Protein AF-A0A9P6VZK6-F1 (afdb_monomer_lite)

InterPro domains:
  IPR005677 Fumarate hydratase, class II [PTHR11444] (1-93)
  IPR008948 L-Aspartase-like [SSF48557] (1-92)
  IPR018951 Fumarase C, C-terminal [PF10415] (37-90)

Secondary structure (DSSP, 8-state):
-HHHHHHHHHHHHHHTGGG----HHHHHHHHHH-GGGGGGGHHHH-HHHHHHHHHHHHHHT--HHHHHHHTTSSSSHHHHHHH--GGGSSS---

pLDDT: mean 92.16, std 5.42, range [59.28, 98.31]

Radius of gyration: 19.87 Å; chains: 1; bounding box: 50×30×46 Å

Sequence (94 aa):
SIRLLADGARSFTRNCVVGITANEERIAKLLNESLMLVTCLNSRIGYDNAAAAAKKAHKEGTTLKEATLALGLLKDEQEFDSLVRPEKMIGPSD

Organism: Rhodotorula mucilaginosa (NCBI:txid5537)

Structure (mmCIF, N/CA/C/O backbone):
data_AF-A0A9P6VZK6-F1
#
_entry.id   AF-A0A9P6VZK6-F1
#
loop_
_atom_site.group_PDB
_atom_site.id
_atom_site.type_symbol
_atom_site.label_atom_id
_atom_site.label_alt_id
_atom_site.label_comp_id
_atom_site.label_asym_id
_atom_site.label_entity_id
_atom_site.label_seq_id
_atom_site.pdbx_PDB_ins_code
_atom_site.Cartn_x
_atom_site.Cartn_y
_atom_site.Cartn_z
_atom_site.occupancy
_atom_site.B_iso_or_equiv
_atom_site.auth_seq_id
_atom_site.auth_comp_id
_atom_site.auth_asym_id
_atom_site.auth_atom_id
_atom_site.pdbx_PDB_model_num
ATOM 1 N N . SER A 1 1 ? 31.704 7.129 -23.377 1.00 76.81 1 SER A N 1
ATOM 2 C CA . SER A 1 1 ? 30.608 7.182 -22.385 1.00 76.81 1 SER A CA 1
ATOM 3 C C . SER A 1 1 ? 29.214 7.321 -23.001 1.00 76.81 1 SER A C 1
ATOM 5 O O . SER A 1 1 ? 28.362 6.518 -22.654 1.00 76.81 1 SER A O 1
ATOM 7 N N . ILE A 1 2 ? 28.968 8.227 -23.964 1.00 94.38 2 ILE A N 1
ATOM 8 C CA . ILE A 1 2 ? 27.640 8.391 -24.615 1.00 94.38 2 ILE A CA 1
ATOM 9 C C . ILE A 1 2 ? 27.124 7.095 -25.266 1.00 94.38 2 ILE A C 1
ATOM 11 O O . ILE A 1 2 ? 25.970 6.725 -25.076 1.00 94.38 2 ILE A O 1
ATOM 15 N N . ARG A 1 3 ? 27.991 6.368 -25.986 1.00 94.81 3 ARG A N 1
ATOM 16 C CA . ARG A 1 3 ? 27.620 5.105 -26.648 1.00 94.81 3 ARG A CA 1
ATOM 17 C C . ARG A 1 3 ? 27.092 4.054 -25.662 1.00 94.81 3 ARG A C 1
ATOM 19 O O . ARG A 1 3 ? 26.046 3.477 -25.911 1.00 94.81 3 ARG A O 1
ATOM 26 N N . LEU A 1 4 ? 27.767 3.861 -24.527 1.00 96.25 4 LEU A N 1
ATOM 27 C CA . LEU A 1 4 ? 27.369 2.864 -23.525 1.00 96.25 4 LEU A CA 1
ATOM 28 C C . LEU A 1 4 ? 26.018 3.190 -22.884 1.00 96.25 4 LEU A C 1
ATOM 30 O O . LEU A 1 4 ? 25.205 2.293 -22.700 1.00 96.25 4 LEU A O 1
ATOM 34 N N . LEU A 1 5 ? 25.753 4.467 -22.592 1.00 96.94 5 LEU A N 1
ATOM 35 C CA . LEU A 1 5 ? 24.449 4.894 -22.079 1.00 96.94 5 LEU A CA 1
ATOM 36 C C . LEU A 1 5 ? 23.341 4.680 -23.117 1.00 96.94 5 LEU A C 1
ATOM 38 O O . LEU A 1 5 ? 22.280 4.160 -22.781 1.00 96.94 5 LEU A O 1
ATOM 42 N N . ALA A 1 6 ? 23.600 5.026 -24.381 1.00 97.50 6 ALA A N 1
ATOM 43 C CA . ALA A 1 6 ? 22.633 4.847 -25.459 1.00 97.50 6 ALA A CA 1
ATOM 44 C C . ALA A 1 6 ? 22.316 3.364 -25.714 1.00 97.50 6 ALA A C 1
ATOM 46 O O . ALA A 1 6 ? 21.151 2.987 -25.851 1.00 97.50 6 ALA A O 1
ATOM 47 N N . ASP A 1 7 ? 23.339 2.513 -25.758 1.00 97.19 7 ASP A N 1
ATOM 48 C CA . ASP A 1 7 ? 23.170 1.075 -25.970 1.00 97.19 7 ASP A CA 1
ATOM 49 C C . ASP A 1 7 ? 22.522 0.400 -24.758 1.00 97.19 7 ASP A C 1
ATOM 51 O O . ASP A 1 7 ? 21.610 -0.412 -24.924 1.00 97.19 7 ASP A O 1
ATOM 55 N N . GLY A 1 8 ? 22.923 0.793 -23.546 1.00 97.50 8 GLY A N 1
ATOM 56 C CA . GLY A 1 8 ? 22.344 0.311 -22.296 1.00 97.50 8 GLY A CA 1
ATOM 57 C C . GLY A 1 8 ? 20.855 0.630 -22.183 1.00 97.50 8 GLY A C 1
ATOM 58 O O . GLY A 1 8 ? 20.056 -0.280 -21.967 1.00 97.50 8 GLY A O 1
ATOM 59 N N . ALA A 1 9 ? 20.460 1.885 -22.419 1.00 97.81 9 ALA A N 1
ATOM 60 C CA . ALA A 1 9 ? 19.057 2.296 -22.384 1.00 97.81 9 ALA A CA 1
ATOM 61 C C . ALA A 1 9 ? 18.215 1.531 -23.419 1.00 97.81 9 ALA A C 1
ATOM 63 O O . ALA A 1 9 ? 17.189 0.950 -23.073 1.00 97.81 9 ALA A O 1
ATOM 64 N N . ARG A 1 10 ? 18.687 1.434 -24.673 1.00 98.00 10 ARG A N 1
ATOM 65 C CA . ARG A 1 10 ? 17.989 0.679 -25.731 1.00 98.00 10 ARG A CA 1
ATOM 66 C C . ARG A 1 10 ? 17.865 -0.809 -25.420 1.00 98.00 10 ARG A C 1
ATOM 68 O O . ARG A 1 10 ? 16.867 -1.432 -25.784 1.00 98.00 10 ARG A O 1
ATOM 75 N N . SER A 1 11 ? 18.889 -1.402 -24.814 1.00 97.94 11 SER A N 1
ATOM 76 C CA . SER A 1 11 ? 18.851 -2.804 -24.400 1.00 97.94 11 SER A CA 1
ATOM 77 C C . SER A 1 11 ? 17.841 -3.011 -23.273 1.00 97.94 11 SER A C 1
ATOM 79 O O . SER A 1 11 ? 16.990 -3.888 -23.382 1.00 97.94 11 SER A O 1
ATOM 81 N N . PHE A 1 12 ? 17.870 -2.163 -22.242 1.00 98.25 12 PHE A N 1
ATOM 82 C CA . PHE A 1 12 ? 16.954 -2.254 -21.107 1.00 98.25 12 PHE A CA 1
ATOM 83 C C . PHE A 1 12 ? 15.492 -2.067 -21.526 1.00 98.25 12 PHE A C 1
ATOM 85 O O . PHE A 1 12 ? 14.632 -2.839 -21.106 1.00 98.25 12 PHE A O 1
ATOM 92 N N . THR A 1 13 ? 15.205 -1.115 -22.421 1.00 98.31 13 THR A N 1
ATOM 93 C CA . THR A 1 13 ? 13.848 -0.936 -22.950 1.00 98.31 13 THR A CA 1
ATOM 94 C C . THR A 1 13 ? 13.345 -2.199 -23.647 1.00 98.31 13 THR A C 1
ATOM 96 O O . THR A 1 13 ? 12.262 -2.680 -23.327 1.00 98.31 13 THR A O 1
ATOM 99 N N . ARG A 1 14 ? 14.137 -2.763 -24.571 1.00 97.81 14 ARG A N 1
ATOM 100 C CA . ARG A 1 14 ? 13.719 -3.915 -25.387 1.00 97.81 14 ARG A CA 1
ATOM 101 C C . ARG A 1 14 ? 13.631 -5.217 -24.598 1.00 97.81 14 ARG A C 1
ATOM 103 O O . ARG A 1 14 ? 12.703 -5.983 -24.811 1.00 97.81 14 ARG A O 1
ATOM 110 N N . ASN A 1 15 ? 14.599 -5.464 -23.720 1.00 98.00 15 ASN A N 1
ATOM 111 C CA . ASN A 1 15 ? 14.764 -6.759 -23.059 1.00 98.00 15 ASN A CA 1
ATOM 112 C C . ASN A 1 15 ? 14.144 -6.814 -21.656 1.00 98.00 15 ASN A C 1
ATOM 114 O O . ASN A 1 15 ? 14.157 -7.872 -21.037 1.00 98.00 15 ASN A O 1
ATOM 118 N N . CYS A 1 16 ? 13.646 -5.690 -21.132 1.00 97.44 16 CYS A N 1
ATOM 119 C CA . CYS A 1 16 ? 13.016 -5.626 -19.816 1.00 97.44 16 CYS A CA 1
ATOM 120 C C . CYS A 1 16 ? 11.728 -4.796 -19.863 1.00 97.44 16 CYS A C 1
ATOM 122 O O . CYS A 1 16 ? 10.648 -5.361 -19.738 1.00 97.44 16 CYS A O 1
ATOM 124 N N . VAL A 1 17 ? 11.819 -3.483 -20.116 1.00 97.88 17 VAL A N 1
ATOM 125 C CA . VAL A 1 17 ? 10.698 -2.542 -19.892 1.00 97.88 17 VAL A CA 1
ATOM 126 C C . VAL A 1 17 ? 9.440 -2.890 -20.688 1.00 97.88 17 VAL A C 1
ATOM 128 O O . VAL A 1 17 ? 8.357 -2.913 -20.115 1.00 97.88 17 VAL A O 1
ATOM 131 N N . VAL A 1 18 ? 9.566 -3.181 -21.987 1.00 97.88 18 VAL A N 1
ATOM 132 C CA . VAL A 1 18 ? 8.411 -3.464 -22.867 1.00 97.88 18 VAL A CA 1
ATOM 133 C C . VAL A 1 18 ? 7.628 -4.711 -22.429 1.00 97.88 18 VAL A C 1
ATOM 135 O O . VAL A 1 18 ? 6.437 -4.806 -22.706 1.00 97.88 18 VAL A O 1
ATOM 138 N N . GLY A 1 19 ? 8.278 -5.654 -21.742 1.00 97.75 19 GLY A N 1
ATOM 139 C CA . GLY A 1 19 ? 7.662 -6.896 -21.272 1.00 97.75 19 GLY A CA 1
ATOM 140 C C . GLY A 1 19 ? 7.198 -6.870 -19.814 1.00 97.75 19 GLY A C 1
ATOM 141 O O . GLY A 1 19 ? 6.739 -7.899 -19.320 1.00 97.75 19 GLY A O 1
ATOM 142 N N . ILE A 1 20 ? 7.339 -5.745 -19.101 1.00 98.06 20 ILE A N 1
ATOM 143 C CA . ILE A 1 20 ? 6.918 -5.655 -17.699 1.00 98.06 20 ILE A CA 1
ATOM 144 C C . ILE A 1 20 ? 5.403 -5.856 -17.615 1.00 98.06 20 ILE A C 1
ATOM 146 O O . ILE A 1 20 ? 4.629 -5.145 -18.251 1.00 98.06 20 ILE A O 1
ATOM 150 N N . THR A 1 21 ? 4.989 -6.804 -16.777 1.00 97.88 21 THR A N 1
ATOM 151 C CA . THR A 1 21 ? 3.588 -7.049 -16.426 1.00 97.88 21 THR A CA 1
ATOM 152 C C . THR A 1 21 ? 3.424 -7.001 -14.913 1.00 97.88 21 THR A C 1
ATOM 154 O O . THR A 1 21 ? 4.342 -7.331 -14.156 1.00 97.88 21 THR A O 1
ATOM 157 N N . ALA A 1 22 ? 2.260 -6.538 -14.465 1.00 97.31 22 ALA A N 1
ATOM 158 C CA . ALA A 1 22 ? 1.939 -6.464 -13.051 1.00 97.31 22 ALA A CA 1
ATOM 159 C C . ALA A 1 22 ? 1.417 -7.816 -12.553 1.00 97.31 22 ALA A C 1
ATOM 161 O O . ALA A 1 22 ? 0.594 -8.458 -13.201 1.00 97.31 22 ALA A O 1
ATOM 162 N N . ASN A 1 23 ? 1.853 -8.226 -11.361 1.00 97.94 23 ASN A N 1
ATOM 163 C CA . ASN A 1 23 ? 1.167 -9.276 -10.617 1.00 97.94 23 ASN A CA 1
ATOM 164 C C . ASN A 1 23 ? 0.028 -8.629 -9.820 1.00 97.94 23 ASN A C 1
ATOM 166 O O . ASN A 1 23 ? 0.213 -8.227 -8.669 1.00 97.94 23 ASN A O 1
ATOM 170 N N . GLU A 1 24 ? -1.122 -8.473 -10.472 1.00 97.12 24 GLU A N 1
ATOM 171 C CA . GLU A 1 24 ? -2.273 -7.751 -9.924 1.00 97.12 24 GLU A CA 1
ATOM 172 C C . GLU A 1 24 ? -2.817 -8.399 -8.649 1.00 97.12 24 GLU A C 1
ATOM 174 O O . GLU A 1 24 ? -3.110 -7.692 -7.688 1.00 97.12 24 GLU A O 1
ATOM 179 N N . GLU A 1 25 ? -2.857 -9.732 -8.583 1.00 96.62 25 GLU A N 1
ATOM 180 C CA . GLU A 1 25 ? -3.305 -10.465 -7.392 1.00 96.62 25 GLU A CA 1
ATOM 181 C C . GLU A 1 25 ? -2.438 -10.142 -6.172 1.00 96.62 25 GLU A C 1
ATOM 183 O O . GLU A 1 25 ? -2.940 -9.823 -5.091 1.00 96.62 25 GLU A O 1
ATOM 188 N N . ARG A 1 26 ? -1.110 -10.170 -6.345 1.00 96.50 26 ARG A N 1
ATOM 189 C CA . ARG A 1 26 ? -0.170 -9.829 -5.275 1.00 96.50 26 ARG A CA 1
ATOM 190 C C . ARG A 1 26 ? -0.303 -8.365 -4.866 1.00 96.50 26 ARG A C 1
ATOM 192 O O . ARG A 1 26 ? -0.246 -8.073 -3.674 1.00 96.50 26 ARG A O 1
ATOM 199 N N . ILE A 1 27 ? -0.458 -7.457 -5.827 1.00 95.75 27 ILE A N 1
ATOM 200 C CA . ILE A 1 27 ? -0.630 -6.024 -5.552 1.00 95.75 27 ILE A CA 1
ATOM 201 C C . ILE A 1 27 ? -1.915 -5.791 -4.753 1.00 95.75 27 ILE A C 1
ATOM 203 O O . ILE A 1 27 ? -1.869 -5.123 -3.722 1.00 95.75 27 ILE A O 1
ATOM 207 N N . ALA A 1 28 ? -3.033 -6.387 -5.170 1.00 91.50 28 ALA A N 1
ATOM 208 C CA . ALA A 1 28 ? -4.315 -6.273 -4.484 1.00 91.50 28 ALA A CA 1
ATOM 209 C C . ALA A 1 28 ? -4.249 -6.830 -3.056 1.00 91.50 28 ALA A C 1
ATOM 211 O O . ALA A 1 28 ? -4.751 -6.203 -2.124 1.00 91.50 28 ALA A O 1
ATOM 212 N N . LYS A 1 29 ? -3.578 -7.970 -2.855 1.00 91.00 29 LYS A N 1
ATOM 213 C CA . LYS A 1 29 ? -3.363 -8.528 -1.516 1.00 91.00 29 LYS A CA 1
ATOM 214 C C . LYS A 1 29 ? -2.583 -7.562 -0.619 1.00 91.00 29 LYS A C 1
ATOM 216 O O . LYS A 1 29 ? -3.052 -7.220 0.461 1.00 91.00 29 LYS A O 1
ATOM 221 N N . LEU A 1 30 ? -1.430 -7.079 -1.089 1.00 92.38 30 LEU A N 1
ATOM 222 C CA . LEU A 1 30 ? -0.586 -6.154 -0.324 1.00 92.38 30 LEU A CA 1
ATOM 223 C C . LEU A 1 30 ? -1.300 -4.836 -0.013 1.00 92.38 30 LEU A C 1
ATOM 225 O O . LEU A 1 30 ? -1.093 -4.267 1.055 1.00 92.38 30 LEU A O 1
ATOM 229 N N . LEU A 1 31 ? -2.141 -4.355 -0.930 1.00 90.94 31 LEU A N 1
ATOM 230 C CA . LEU A 1 31 ? -2.936 -3.154 -0.717 1.00 90.94 31 LEU A CA 1
ATOM 231 C C . LEU A 1 31 ? -3.926 -3.337 0.440 1.00 90.94 31 LEU A C 1
ATOM 233 O O . LEU A 1 31 ? -3.977 -2.488 1.324 1.00 90.94 31 LEU A O 1
ATOM 237 N N . ASN A 1 32 ? -4.663 -4.450 0.463 1.00 85.88 32 ASN A N 1
ATOM 238 C CA . ASN A 1 32 ? -5.660 -4.732 1.501 1.00 85.88 32 ASN A CA 1
ATOM 239 C C . ASN A 1 32 ? -5.037 -5.063 2.870 1.00 85.88 32 ASN A C 1
ATOM 241 O O . ASN A 1 32 ? -5.651 -4.818 3.906 1.00 85.88 32 ASN A O 1
ATOM 245 N N . GLU A 1 33 ? -3.805 -5.576 2.890 1.00 87.19 33 GLU A N 1
ATOM 246 C CA . GLU A 1 33 ? -3.039 -5.832 4.120 1.00 87.19 33 GLU A CA 1
ATOM 247 C C . GLU A 1 33 ? -2.277 -4.587 4.622 1.00 87.19 33 GLU A C 1
ATOM 249 O O . GLU A 1 33 ? -1.726 -4.587 5.725 1.00 87.19 33 GLU A O 1
ATOM 254 N N . SER A 1 34 ? -2.230 -3.507 3.835 1.00 88.56 34 SER A N 1
ATOM 255 C CA . SER A 1 34 ? -1.436 -2.323 4.160 1.00 88.56 34 SER A CA 1
ATOM 256 C C . SER A 1 34 ? -2.024 -1.523 5.320 1.00 88.56 34 SER A C 1
ATOM 258 O O . SER A 1 34 ? -3.117 -0.960 5.246 1.00 88.56 34 SER A O 1
ATOM 260 N N . LEU A 1 35 ? -1.221 -1.353 6.370 1.00 89.94 35 LEU A N 1
ATOM 261 C CA . LEU A 1 35 ? -1.564 -0.506 7.514 1.00 89.94 35 LEU A CA 1
ATOM 262 C C . LEU A 1 35 ? -1.472 0.994 7.196 1.00 89.94 35 LEU A C 1
ATOM 264 O O . LEU A 1 35 ? -1.970 1.812 7.964 1.00 89.94 35 LEU A O 1
ATOM 268 N N . MET A 1 36 ? -0.871 1.375 6.064 1.00 90.06 36 MET A N 1
ATOM 269 C CA . MET A 1 36 ? -0.684 2.785 5.692 1.00 90.06 36 MET A CA 1
ATOM 270 C C . MET A 1 36 ? -1.986 3.474 5.264 1.00 90.06 36 MET A C 1
ATOM 272 O O . MET A 1 36 ? -2.084 4.704 5.328 1.00 90.06 36 MET A O 1
ATOM 276 N N . LEU A 1 37 ? -3.009 2.691 4.905 1.00 89.19 37 LEU A N 1
ATOM 277 C CA . LEU A 1 37 ? -4.350 3.187 4.581 1.00 89.19 37 LEU A CA 1
ATOM 278 C C . LEU A 1 37 ? -5.020 3.911 5.759 1.00 89.19 37 LEU A C 1
ATOM 280 O O . LEU A 1 37 ? -5.954 4.685 5.564 1.00 89.19 37 LEU A O 1
ATOM 284 N N . VAL A 1 38 ? -4.495 3.742 6.974 1.00 88.75 38 VAL A N 1
ATOM 285 C CA . VAL A 1 38 ? -4.970 4.391 8.201 1.00 88.75 38 VAL A CA 1
ATOM 286 C C . VAL A 1 38 ? -4.976 5.919 8.140 1.00 88.75 38 VAL A C 1
ATOM 288 O O . VAL A 1 38 ? -5.771 6.557 8.821 1.00 88.75 38 VAL A O 1
ATOM 291 N N . THR A 1 39 ? -4.148 6.521 7.285 1.00 88.19 39 THR A N 1
ATOM 292 C CA . THR A 1 39 ? -4.007 7.982 7.187 1.00 88.19 39 THR A CA 1
ATOM 293 C C . THR A 1 39 ? -5.316 8.669 6.793 1.00 88.19 39 THR A C 1
ATOM 295 O O . THR A 1 39 ? -5.624 9.744 7.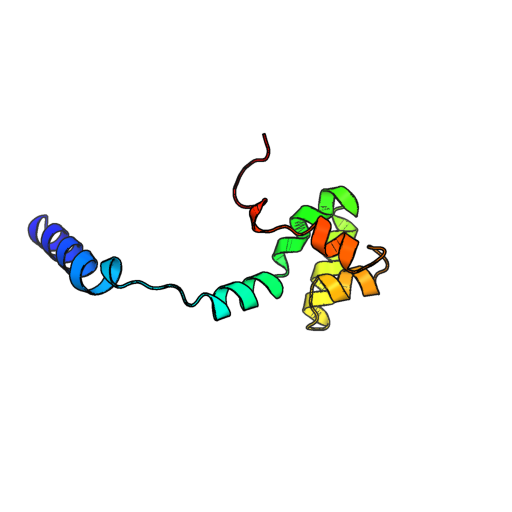306 1.00 88.19 39 THR A O 1
ATOM 298 N N . CYS A 1 40 ? -6.129 8.044 5.933 1.00 88.00 40 CYS A N 1
ATOM 299 C CA . CYS A 1 40 ? -7.423 8.610 5.538 1.00 88.00 40 CYS A CA 1
ATOM 300 C C . CYS A 1 40 ? -8.425 8.653 6.703 1.00 88.00 40 CYS A C 1
ATOM 302 O O . CYS A 1 40 ? -9.281 9.541 6.766 1.00 88.00 40 CYS A O 1
ATOM 304 N N . LEU A 1 41 ? -8.267 7.744 7.671 1.00 89.31 41 LEU A N 1
ATOM 305 C CA . LEU A 1 41 ? -9.132 7.642 8.837 1.00 89.31 41 LEU A CA 1
ATOM 306 C C . LEU A 1 41 ? -8.890 8.787 9.828 1.00 89.31 41 LEU A C 1
ATOM 308 O O . LEU A 1 41 ? -9.785 9.094 10.611 1.00 89.31 41 LEU A O 1
ATOM 312 N N . ASN A 1 42 ? -7.756 9.497 9.752 1.00 90.25 42 ASN A N 1
ATOM 313 C CA . ASN A 1 42 ? -7.460 10.647 10.618 1.00 90.25 42 ASN A CA 1
ATOM 314 C C . ASN A 1 42 ? -8.588 11.690 10.621 1.00 90.25 42 ASN A C 1
ATOM 316 O O . ASN A 1 42 ? -8.920 12.230 11.672 1.00 90.25 42 ASN A O 1
ATOM 320 N N . SER A 1 43 ? -9.203 11.942 9.461 1.00 85.69 43 SER A N 1
ATOM 321 C CA . SER A 1 43 ? -10.304 12.905 9.309 1.00 85.69 43 SER A CA 1
ATOM 322 C C . SER A 1 43 ? -11.600 12.491 10.020 1.00 85.69 43 SER A C 1
ATOM 324 O O . SER A 1 43 ? -12.453 13.334 10.288 1.00 85.69 43 SER A O 1
ATOM 326 N N . ARG A 1 44 ? -11.758 11.199 10.327 1.00 89.12 44 ARG A N 1
ATOM 327 C CA . ARG A 1 44 ? -12.985 10.615 10.883 1.00 89.12 44 ARG A CA 1
ATOM 328 C C . ARG A 1 44 ? -12.847 10.207 12.338 1.00 89.12 44 ARG A C 1
ATOM 330 O O . ARG A 1 44 ? -13.756 10.467 13.117 1.00 89.12 44 ARG A O 1
ATOM 337 N N . ILE A 1 45 ? -11.731 9.576 12.691 1.00 90.12 45 ILE A N 1
ATOM 338 C CA . ILE A 1 45 ? -11.495 9.029 14.034 1.00 90.12 45 ILE A CA 1
ATOM 339 C C . ILE A 1 45 ? -10.396 9.781 14.794 1.00 90.12 45 ILE A C 1
ATOM 341 O O . ILE A 1 45 ? -10.213 9.532 15.981 1.00 90.12 45 ILE A O 1
ATOM 345 N N . GLY A 1 46 ? -9.700 10.729 14.158 1.00 92.12 46 GLY A N 1
ATOM 346 C CA . GLY A 1 46 ? -8.581 11.463 14.753 1.00 92.12 46 GLY A CA 1
ATOM 347 C C . GLY A 1 46 ? -7.255 10.700 14.685 1.00 92.12 46 GLY A C 1
ATOM 348 O O . GLY A 1 46 ? -7.222 9.471 14.600 1.00 92.12 46 GLY A O 1
ATOM 349 N N . TYR A 1 47 ? -6.147 11.445 14.725 1.00 93.06 47 TYR A N 1
ATOM 350 C CA . TYR A 1 47 ? -4.794 10.899 14.557 1.00 93.06 47 TYR A CA 1
ATOM 351 C C . TYR A 1 47 ? -4.436 9.836 15.605 1.00 93.06 47 TYR A C 1
ATOM 353 O O . TYR A 1 47 ? -3.936 8.773 15.248 1.00 93.06 47 TYR A O 1
ATOM 361 N N . ASP A 1 48 ? -4.723 10.083 16.885 1.00 93.69 48 ASP A N 1
ATOM 362 C CA . ASP A 1 48 ? -4.335 9.163 17.963 1.00 93.69 48 ASP A CA 1
ATOM 363 C C . ASP A 1 48 ? -5.054 7.813 17.861 1.00 93.69 48 ASP A C 1
ATOM 365 O 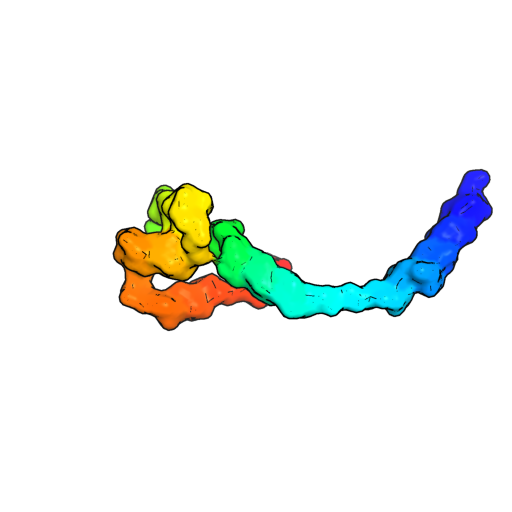O . ASP A 1 48 ? -4.432 6.761 18.015 1.00 93.69 48 ASP A O 1
ATOM 369 N N . ASN A 1 49 ? -6.347 7.828 17.527 1.00 94.19 49 ASN A N 1
ATOM 370 C CA . ASN A 1 49 ? -7.133 6.609 17.332 1.00 94.19 49 ASN A CA 1
ATOM 371 C C . ASN A 1 49 ? -6.699 5.852 16.075 1.00 94.19 49 ASN A C 1
ATOM 373 O O . ASN A 1 49 ? -6.593 4.627 16.095 1.00 94.19 49 ASN A O 1
ATOM 377 N N . ALA A 1 50 ? -6.403 6.574 14.995 1.00 93.44 50 ALA A N 1
ATOM 378 C CA . ALA A 1 50 ? -5.863 5.997 13.773 1.00 93.44 50 ALA A CA 1
ATOM 379 C C . ALA A 1 50 ? -4.502 5.323 14.047 1.00 93.44 50 ALA A C 1
ATOM 381 O O . ALA A 1 50 ? -4.296 4.150 13.728 1.00 93.44 50 ALA A O 1
ATOM 382 N N . ALA A 1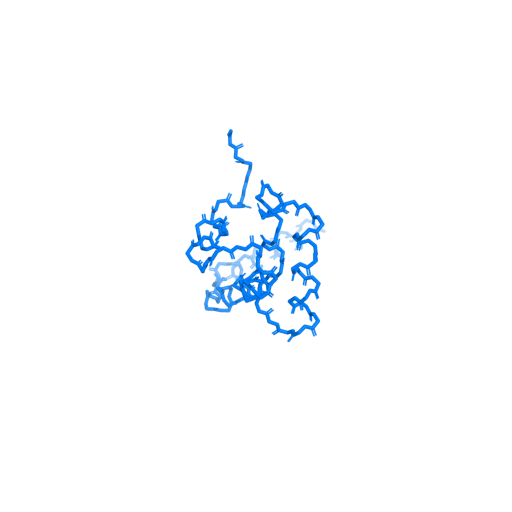 51 ? -3.601 6.005 14.757 1.00 93.81 51 ALA A N 1
ATOM 383 C CA . ALA A 1 51 ? -2.322 5.443 15.179 1.00 93.81 51 ALA A CA 1
ATOM 384 C C . ALA A 1 51 ? -2.492 4.224 16.105 1.00 93.81 51 ALA A C 1
ATOM 386 O O . ALA A 1 51 ? -1.752 3.246 15.976 1.00 93.81 51 ALA A O 1
ATOM 387 N N . ALA A 1 52 ? -3.464 4.250 17.023 1.00 93.94 52 ALA A N 1
ATOM 388 C CA . ALA A 1 52 ? -3.780 3.120 17.892 1.00 93.94 52 ALA A CA 1
ATOM 389 C C . ALA A 1 52 ? -4.279 1.903 17.095 1.00 93.94 52 ALA A C 1
ATOM 391 O O . ALA A 1 52 ? -3.817 0.788 17.343 1.00 93.94 52 ALA A O 1
ATOM 392 N N . ALA A 1 53 ? -5.146 2.112 16.100 1.00 93.94 53 ALA A N 1
ATOM 393 C CA . ALA A 1 53 ? -5.635 1.054 15.220 1.00 93.94 53 ALA A CA 1
ATOM 394 C C . ALA A 1 53 ? -4.503 0.404 14.413 1.00 93.94 53 ALA A C 1
ATOM 396 O O . ALA A 1 53 ? -4.392 -0.821 14.396 1.00 93.94 53 ALA A O 1
ATOM 397 N N . ALA A 1 54 ? -3.609 1.203 13.822 1.00 93.44 54 ALA A N 1
ATOM 398 C CA . ALA A 1 54 ? -2.451 0.681 13.094 1.00 93.44 54 ALA A CA 1
ATOM 399 C C . ALA A 1 54 ? -1.497 -0.111 14.003 1.00 93.44 54 ALA A C 1
ATOM 401 O O . ALA A 1 54 ? -1.044 -1.196 13.638 1.00 93.44 54 ALA A O 1
ATOM 402 N N . LYS A 1 55 ? -1.217 0.393 15.214 1.00 94.19 55 LYS A N 1
ATOM 403 C CA . LYS A 1 55 ? -0.379 -0.314 16.198 1.00 94.19 55 LYS A CA 1
ATOM 404 C C . LYS A 1 55 ? -1.004 -1.634 16.640 1.00 94.19 55 LYS A C 1
ATOM 406 O O . LYS A 1 55 ? -0.283 -2.620 16.779 1.00 94.19 55 LYS A O 1
ATOM 411 N N . LYS A 1 56 ? -2.322 -1.658 16.855 1.00 94.25 56 LYS A N 1
ATOM 412 C CA . LYS A 1 56 ? -3.054 -2.876 17.210 1.00 94.25 56 LYS A CA 1
ATOM 413 C C . LYS A 1 56 ? -2.980 -3.905 16.086 1.00 94.25 56 LYS A C 1
ATOM 415 O O . LYS A 1 56 ? -2.528 -5.016 16.336 1.00 94.25 56 LYS A O 1
ATOM 420 N N . ALA A 1 57 ? -3.308 -3.499 14.859 1.00 94.38 57 ALA A N 1
ATOM 421 C CA . ALA A 1 57 ? -3.232 -4.352 13.676 1.00 94.38 57 ALA A CA 1
ATOM 422 C C . ALA A 1 57 ? -1.833 -4.961 13.496 1.00 94.38 57 ALA A C 1
ATOM 424 O O . ALA A 1 57 ? -1.690 -6.166 13.314 1.00 94.38 57 ALA A O 1
ATOM 425 N N . HIS A 1 58 ? -0.783 -4.147 13.651 1.00 93.31 58 HIS A N 1
ATOM 426 C CA . HIS A 1 58 ? 0.595 -4.625 13.564 1.00 93.31 58 HIS A CA 1
ATOM 427 C C . HIS A 1 58 ? 0.956 -5.629 14.667 1.00 93.31 58 HIS A C 1
ATOM 429 O O . HIS A 1 58 ? 1.611 -6.632 14.399 1.00 93.31 58 HIS A O 1
ATOM 435 N N . LYS A 1 59 ? 0.537 -5.363 15.910 1.00 94.75 59 LYS A N 1
ATOM 436 C CA . LYS A 1 59 ? 0.835 -6.218 17.066 1.00 94.75 59 LYS A CA 1
ATOM 437 C C . LYS A 1 59 ? 0.098 -7.558 17.006 1.00 94.75 59 LYS A C 1
ATOM 439 O O . LYS A 1 59 ? 0.656 -8.570 17.416 1.00 94.75 59 LYS A O 1
ATOM 444 N N . GLU A 1 60 ? -1.150 -7.547 16.552 1.00 93.44 60 GLU A N 1
ATOM 445 C CA . GLU A 1 60 ? -2.033 -8.719 16.532 1.00 93.44 60 GLU A CA 1
ATOM 446 C C . GLU A 1 60 ? -1.971 -9.478 15.197 1.00 93.44 60 GLU A C 1
ATOM 448 O O . GLU A 1 60 ? -2.489 -10.586 15.100 1.00 93.44 60 GLU A O 1
ATOM 453 N N . GLY A 1 61 ? -1.304 -8.919 14.180 1.00 91.31 61 GLY A N 1
ATOM 454 C CA . GLY A 1 61 ? -1.225 -9.513 12.845 1.00 91.31 61 GLY A CA 1
ATOM 455 C C . GLY A 1 61 ? -2.561 -9.496 12.100 1.00 91.31 61 GLY A C 1
ATOM 456 O O . GLY A 1 61 ? -2.786 -10.342 11.239 1.00 91.31 61 GLY A O 1
ATOM 457 N N . THR A 1 62 ? -3.449 -8.563 12.447 1.00 92.62 62 THR A N 1
ATOM 458 C CA . THR A 1 62 ? -4.784 -8.419 11.856 1.00 92.62 62 THR A CA 1
ATOM 459 C C . THR A 1 62 ? -4.800 -7.318 10.800 1.00 92.62 62 THR A C 1
ATOM 461 O O . THR A 1 62 ? -3.898 -6.481 10.713 1.00 92.62 62 THR A O 1
ATOM 464 N N . THR A 1 63 ? -5.866 -7.268 10.013 1.00 92.44 63 THR A N 1
ATOM 465 C CA . THR A 1 63 ? -6.115 -6.169 9.081 1.00 92.44 63 THR A CA 1
ATOM 466 C C . THR A 1 63 ? -6.474 -4.879 9.820 1.00 92.44 63 THR A C 1
ATOM 468 O O . THR A 1 63 ? -6.899 -4.873 10.983 1.00 92.44 63 THR A O 1
ATOM 471 N N . LEU A 1 64 ? -6.346 -3.751 9.120 1.00 92.38 64 LEU A N 1
ATOM 472 C CA . LEU A 1 64 ? -6.762 -2.456 9.650 1.00 92.38 64 LEU A CA 1
ATOM 473 C C . LEU A 1 64 ? -8.284 -2.393 9.884 1.00 92.38 64 LEU A C 1
ATOM 475 O O . LEU A 1 64 ? -8.738 -1.784 10.855 1.00 92.38 64 LEU A O 1
ATOM 479 N N . LYS A 1 65 ? -9.065 -3.058 9.027 1.00 92.06 65 LYS A N 1
ATOM 480 C CA . LYS A 1 65 ? -10.519 -3.191 9.164 1.00 92.06 65 LYS A CA 1
ATOM 481 C C . LYS A 1 65 ? -10.880 -3.902 10.470 1.00 92.06 65 LYS A C 1
ATOM 483 O O . LYS A 1 65 ? -11.626 -3.361 11.280 1.00 92.06 65 LYS A O 1
ATOM 488 N N . GLU A 1 66 ? -10.271 -5.055 10.734 1.00 92.69 66 GLU A N 1
ATOM 489 C CA . GLU A 1 66 ? -10.499 -5.802 11.977 1.00 92.69 66 GLU A CA 1
ATOM 490 C C . GLU A 1 66 ? -10.080 -4.991 13.209 1.00 92.69 66 GLU A C 1
ATOM 492 O O . GLU A 1 66 ? -10.824 -4.915 14.185 1.00 92.69 66 GLU A O 1
ATOM 497 N N . ALA A 1 67 ? -8.922 -4.324 13.163 1.00 93.88 67 ALA A N 1
ATOM 498 C CA . ALA A 1 67 ? -8.426 -3.545 14.294 1.00 93.88 67 ALA A CA 1
ATOM 499 C C . ALA A 1 67 ? -9.305 -2.324 14.615 1.00 93.88 67 ALA A C 1
ATOM 501 O O . ALA A 1 67 ? -9.524 -2.024 15.790 1.00 93.88 67 ALA A O 1
ATOM 502 N N . THR A 1 68 ? -9.818 -1.625 13.598 1.00 93.44 68 THR A N 1
ATOM 503 C CA . THR A 1 68 ? -10.699 -0.456 13.781 1.00 93.44 68 THR A CA 1
ATOM 504 C C . THR A 1 68 ? -12.061 -0.850 14.351 1.00 93.44 68 THR A C 1
ATOM 506 O O . THR A 1 68 ? -12.547 -0.183 15.267 1.00 93.44 68 THR A O 1
ATOM 509 N N . LEU A 1 69 ? -12.628 -1.973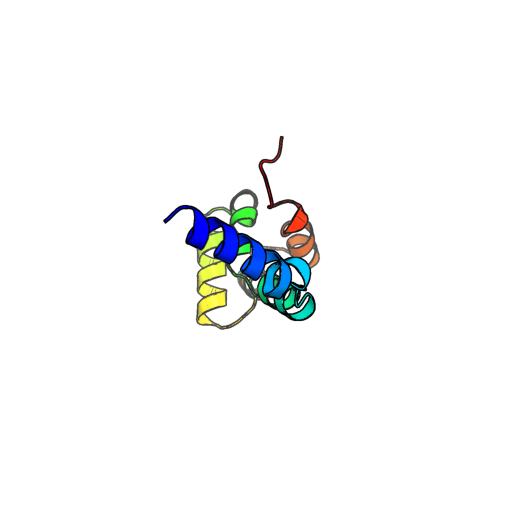 13.903 1.00 93.31 69 LEU A N 1
ATOM 510 C CA . LEU A 1 69 ? -13.862 -2.537 14.459 1.00 93.31 69 LEU A CA 1
ATOM 511 C C . LEU A 1 69 ? -13.666 -3.067 15.879 1.00 93.31 69 LEU A C 1
ATOM 513 O O . LEU A 1 69 ? -14.452 -2.761 16.771 1.00 93.31 69 LEU A O 1
ATOM 517 N N . ALA A 1 70 ? -12.571 -3.786 16.134 1.00 93.50 70 ALA A N 1
ATOM 518 C CA . ALA A 1 70 ? -12.252 -4.307 17.461 1.00 93.50 70 ALA A CA 1
ATOM 519 C C . ALA A 1 70 ? -11.947 -3.206 18.492 1.00 93.50 70 ALA A C 1
ATOM 521 O O . ALA A 1 70 ? -11.935 -3.476 19.691 1.00 93.50 70 ALA A O 1
ATOM 522 N N . LEU A 1 71 ? -11.631 -1.987 18.047 1.00 93.00 71 LEU A N 1
ATOM 523 C CA . LEU A 1 71 ? -11.482 -0.806 18.902 1.00 93.00 71 LEU A CA 1
ATOM 524 C C . LEU A 1 71 ? -12.775 0.017 19.016 1.00 93.00 71 LEU A C 1
ATOM 526 O O . LEU A 1 71 ? -12.786 1.013 19.733 1.00 93.00 71 LEU A O 1
ATOM 530 N N . GLY A 1 72 ? -13.852 -0.375 18.326 1.00 92.88 72 GLY A N 1
ATOM 531 C CA . GLY A 1 72 ? -15.115 0.365 18.304 1.00 92.88 72 GLY A CA 1
ATOM 532 C C . GLY A 1 72 ? -15.001 1.746 17.655 1.00 92.88 72 GLY A C 1
ATOM 533 O O . GLY A 1 72 ? -15.786 2.637 17.966 1.00 92.88 72 GLY A O 1
ATOM 534 N N . LEU A 1 73 ? -14.000 1.946 16.790 1.00 92.31 73 LEU A N 1
ATOM 535 C CA . LEU A 1 73 ? -13.742 3.229 16.128 1.00 92.31 73 LEU A CA 1
ATOM 536 C C . LEU A 1 73 ? -14.642 3.446 14.910 1.00 92.31 73 LEU A C 1
ATOM 538 O O . LEU A 1 73 ? -14.821 4.583 14.482 1.00 92.31 73 LEU A O 1
ATOM 542 N N . LEU A 1 74 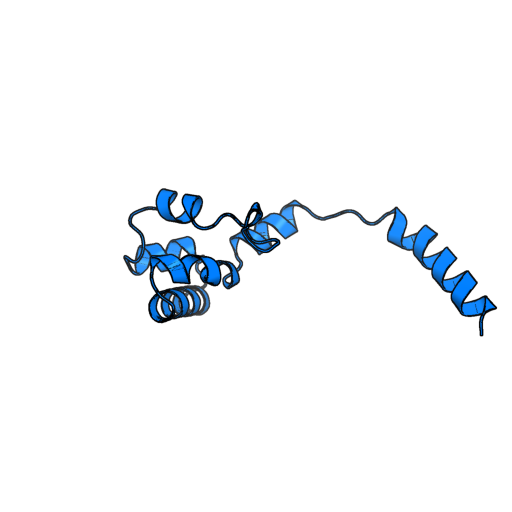? -15.191 2.362 14.362 1.00 91.25 74 LEU A N 1
ATOM 543 C CA . LEU A 1 74 ? -16.138 2.345 13.253 1.00 91.25 74 LEU A CA 1
ATOM 544 C C . LEU A 1 74 ? -17.321 1.448 13.616 1.00 91.25 74 LEU A C 1
ATOM 546 O O . LEU A 1 74 ? -17.186 0.541 14.441 1.00 91.25 74 LEU A O 1
ATOM 550 N N . LYS A 1 75 ? -18.480 1.714 13.013 1.00 86.12 75 LYS A N 1
ATOM 551 C CA . LYS A 1 75 ? -19.733 1.008 13.319 1.00 86.12 75 LYS A CA 1
ATOM 552 C C . LYS A 1 75 ? -19.794 -0.380 12.695 1.00 86.12 75 LYS A C 1
ATOM 554 O O . LYS A 1 75 ? -20.261 -1.318 13.335 1.00 86.12 75 LYS A O 1
ATOM 559 N N . ASP A 1 76 ? -19.347 -0.489 11.453 1.00 89.94 76 ASP A N 1
ATOM 560 C CA . ASP A 1 76 ? -19.410 -1.704 10.654 1.00 89.94 76 ASP A CA 1
ATOM 561 C C . ASP A 1 76 ? -18.340 -1.692 9.552 1.00 89.94 76 ASP A C 1
ATOM 563 O O . ASP A 1 76 ? -17.621 -0.710 9.334 1.00 89.94 76 ASP A O 1
ATOM 567 N N . GLU A 1 77 ? -18.208 -2.826 8.867 1.00 89.88 77 GLU A N 1
ATOM 568 C CA . GLU A 1 77 ? -17.289 -2.961 7.742 1.00 89.88 77 GLU A CA 1
ATOM 569 C C . GLU A 1 77 ? -17.644 -2.042 6.570 1.00 89.88 77 GLU A C 1
ATOM 571 O O . GLU A 1 77 ? -16.737 -1.592 5.869 1.00 89.88 77 GLU A O 1
ATOM 576 N N . GLN A 1 78 ? -18.931 -1.735 6.363 1.00 90.31 78 GLN A N 1
ATOM 577 C CA . GLN A 1 78 ? -19.348 -0.858 5.271 1.00 90.31 78 GLN A CA 1
ATOM 578 C C . GLN A 1 78 ? -18.851 0.573 5.482 1.00 90.31 78 GLN A C 1
ATOM 580 O O . GLN A 1 78 ? -18.456 1.233 4.519 1.00 90.31 78 GLN A O 1
ATOM 585 N N . GLU A 1 79 ? -18.813 1.055 6.725 1.00 90.94 79 GLU A N 1
ATOM 586 C CA . GLU A 1 79 ? -18.230 2.347 7.061 1.00 90.94 79 GLU A CA 1
ATOM 587 C C . GLU A 1 79 ? -16.737 2.365 6.713 1.00 90.94 79 GLU A C 1
ATOM 589 O O . GLU A 1 79 ? -16.287 3.306 6.054 1.00 90.94 79 GLU A O 1
ATOM 594 N N . PHE A 1 80 ? -15.989 1.309 7.056 1.00 91.31 80 PHE A N 1
ATOM 595 C CA . PHE A 1 80 ? -14.578 1.185 6.672 1.00 91.31 80 PHE A CA 1
ATOM 596 C C . PHE A 1 80 ? -14.409 1.211 5.150 1.00 91.31 80 PHE A C 1
ATOM 598 O O . PHE A 1 80 ? -13.643 2.024 4.639 1.00 91.31 80 PHE A O 1
ATOM 605 N N . ASP A 1 81 ? -15.163 0.389 4.422 1.00 90.44 81 ASP A N 1
ATOM 606 C CA . ASP A 1 81 ? -15.059 0.278 2.962 1.00 90.44 81 ASP A CA 1
ATOM 607 C C . ASP A 1 81 ? -15.485 1.571 2.247 1.00 90.44 81 ASP A C 1
ATOM 609 O O . ASP A 1 81 ? -14.991 1.893 1.166 1.00 90.44 81 ASP A O 1
ATOM 613 N N . SER A 1 82 ? -16.378 2.359 2.852 1.00 90.62 82 SER A N 1
ATOM 614 C CA . SER A 1 82 ? -16.771 3.669 2.323 1.00 90.62 82 SER A CA 1
ATOM 615 C C . SER A 1 82 ? -15.676 4.731 2.474 1.00 90.62 82 SER A C 1
ATOM 617 O O . SER A 1 82 ? -15.566 5.627 1.632 1.00 90.62 82 SER A O 1
ATOM 619 N N . LEU A 1 83 ? -14.866 4.624 3.531 1.00 89.25 83 LEU A N 1
ATOM 620 C CA . LEU A 1 83 ? -13.818 5.578 3.892 1.00 89.25 83 LEU A CA 1
ATOM 621 C C . LEU A 1 83 ? -12.475 5.232 3.257 1.00 89.25 83 LEU A C 1
ATOM 623 O O . LEU A 1 83 ? -11.772 6.106 2.747 1.00 89.25 83 LEU A O 1
ATOM 627 N N . VAL A 1 84 ? -12.121 3.952 3.279 1.00 90.38 84 VAL A N 1
ATOM 628 C CA . VAL A 1 84 ? -10.845 3.448 2.793 1.00 90.38 84 VAL A CA 1
ATOM 629 C C . VAL A 1 84 ? -10.990 3.092 1.321 1.00 90.38 84 VAL A C 1
ATOM 631 O O . VAL A 1 84 ? -11.263 1.957 0.947 1.00 90.38 84 VAL A O 1
ATOM 634 N N . ARG A 1 85 ? -10.815 4.109 0.475 1.00 90.56 85 ARG A N 1
ATOM 635 C CA . ARG A 1 85 ? -10.895 4.026 -0.990 1.00 90.56 85 ARG A CA 1
ATOM 636 C C . ARG A 1 85 ? -9.528 4.327 -1.613 1.00 90.56 85 ARG A C 1
ATOM 638 O O . ARG A 1 85 ? -9.271 5.493 -1.926 1.00 90.56 85 ARG A O 1
ATOM 645 N N . PRO A 1 86 ? -8.619 3.339 -1.748 1.00 90.06 86 PRO A N 1
ATOM 646 C CA . PRO A 1 86 ? -7.256 3.572 -2.228 1.00 90.06 86 PRO A CA 1
ATOM 647 C C . PRO A 1 86 ? -7.179 4.280 -3.584 1.00 90.06 86 PRO A C 1
ATOM 649 O O . PRO A 1 86 ? -6.282 5.086 -3.812 1.00 90.06 86 PRO A O 1
ATOM 652 N N . GLU A 1 87 ? -8.151 4.049 -4.465 1.00 90.31 87 GLU A N 1
ATOM 653 C CA . GLU A 1 87 ? -8.255 4.701 -5.770 1.00 90.31 87 GLU A CA 1
ATOM 654 C C . GLU A 1 87 ? -8.477 6.220 -5.682 1.00 90.31 87 GLU A C 1
ATOM 656 O O . GLU A 1 87 ? -8.218 6.934 -6.646 1.00 90.31 87 GLU A O 1
ATOM 661 N N . LYS A 1 88 ? -8.919 6.728 -4.524 1.00 89.62 88 LYS A N 1
ATOM 662 C CA . LYS A 1 88 ? -9.056 8.163 -4.235 1.00 89.62 88 LYS A CA 1
ATOM 663 C C . LYS A 1 88 ? -7.854 8.742 -3.478 1.00 89.62 88 LYS A C 1
ATOM 665 O O . LYS A 1 88 ? -7.863 9.922 -3.154 1.00 89.62 88 LYS A O 1
ATOM 670 N N . MET A 1 89 ? -6.829 7.937 -3.183 1.00 88.81 89 MET A N 1
ATOM 671 C CA . MET A 1 89 ? -5.653 8.330 -2.385 1.00 88.81 89 MET A CA 1
ATOM 672 C C . MET A 1 89 ? -4.382 8.517 -3.229 1.00 88.81 89 MET A C 1
ATOM 674 O O . MET A 1 89 ? -3.276 8.533 -2.694 1.00 88.81 89 MET A O 1
ATOM 678 N N . ILE A 1 90 ? -4.524 8.638 -4.550 1.00 92.00 90 ILE A N 1
ATOM 679 C CA . ILE A 1 90 ? -3.409 8.713 -5.511 1.00 92.00 90 ILE A CA 1
ATOM 680 C C . ILE A 1 90 ? -3.022 10.149 -5.908 1.00 92.00 90 ILE A C 1
ATOM 682 O O . ILE A 1 90 ? -2.166 10.341 -6.768 1.00 92.00 90 ILE A O 1
ATOM 686 N N . GLY A 1 91 ? -3.640 11.160 -5.295 1.00 89.31 91 GLY A N 1
ATOM 687 C CA . GLY A 1 91 ? -3.401 12.573 -5.580 1.00 89.31 91 GLY A CA 1
ATOM 688 C C . GLY A 1 91 ? -4.170 13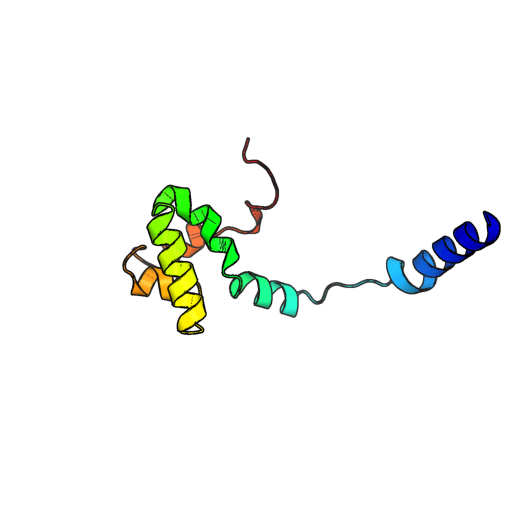.495 -4.625 1.00 89.31 91 GLY A C 1
ATOM 689 O O . GLY A 1 91 ? -4.930 13.003 -3.788 1.00 89.31 91 GLY A O 1
ATOM 690 N N . PRO A 1 92 ? -3.960 14.820 -4.711 1.00 84.81 92 PRO A N 1
ATOM 691 C CA . PRO A 1 92 ? -4.736 15.780 -3.936 1.00 84.81 92 PRO A CA 1
ATOM 692 C C . PRO A 1 92 ? -6.225 15.691 -4.291 1.00 84.81 92 PRO A C 1
ATOM 694 O O . PRO A 1 92 ? -6.588 15.443 -5.438 1.00 84.81 92 PRO A O 1
ATOM 697 N N . SER A 1 93 ? -7.077 15.871 -3.284 1.00 74.38 93 SER A N 1
ATOM 698 C CA . SER A 1 93 ? -8.503 16.126 -3.492 1.00 74.38 93 SER A CA 1
ATOM 699 C C . SER A 1 93 ? -8.653 17.625 -3.755 1.00 74.38 93 SER A C 1
ATOM 701 O O . SER A 1 93 ? -8.150 18.402 -2.944 1.00 74.38 93 SER A O 1
ATOM 703 N N . ASP A 1 94 ? -9.246 17.999 -4.892 1.00 59.28 94 ASP A N 1
ATOM 704 C CA . ASP A 1 94 ? -9.519 19.402 -5.258 1.00 59.28 94 ASP A CA 1
ATOM 705 C C . ASP A 1 94 ? -10.323 20.156 -4.183 1.00 59.28 94 ASP A C 1
ATOM 707 O O . ASP A 1 94 ? -11.203 19.529 -3.540 1.00 59.28 94 ASP A O 1
#

Foldseek 3Di:
DVVCVVVVVVCCCVVPVVPDDDPVVVVVVCLQQDLVLLVLCCVPQNDVLSVQLSVQCVVVVHTSLVSCVVVVSDDDSVRVVVRRDVVVVPDDDD